Protein AF-A0A529SPQ3-F1 (afdb_monomer_lite)

Secondary structure (DSSP, 8-state):
-HHHHHH--HHHHHHHHH-HHHHSTT----------HHHHHHHHHHHHHT-SSPPPPPPTT-TT-TT--------

Structure (mmCIF, N/CA/C/O backbone):
data_AF-A0A529SPQ3-F1
#
_entry.id   AF-A0A529SPQ3-F1
#
loop_
_atom_site.group_PDB
_atom_site.id
_atom_site.type_symbol
_atom_site.label_atom_id
_atom_site.label_alt_id
_atom_site.label_comp_id
_atom_site.label_asym_id
_atom_site.label_entity_id
_atom_site.label_seq_id
_atom_site.pdbx_PDB_ins_code
_atom_site.Cartn_x
_atom_site.Cartn_y
_atom_site.Cartn_z
_atom_site.occupancy
_atom_site.B_iso_or_equiv
_atom_site.auth_seq_id
_atom_site.auth_comp_id
_atom_site.auth_asym_id
_atom_site.auth_atom_id
_atom_site.pdbx_PDB_model_num
ATOM 1 N N . SER A 1 1 ? 2.460 -23.225 4.936 1.00 42.38 1 SER A N 1
ATOM 2 C CA . SER A 1 1 ? 1.132 -23.079 5.573 1.00 42.38 1 SER A CA 1
ATOM 3 C C . SER A 1 1 ? 0.124 -22.563 4.556 1.00 42.38 1 SER A C 1
ATOM 5 O O . SER A 1 1 ? 0.268 -21.433 4.110 1.00 42.38 1 SER A O 1
ATOM 7 N N . LYS A 1 2 ? -0.854 -23.381 4.136 1.00 47.69 2 LYS A N 1
ATOM 8 C CA . LYS A 1 2 ? -1.805 -23.055 3.046 1.00 47.69 2 LYS A CA 1
ATOM 9 C C . LYS A 1 2 ? -2.734 -21.861 3.350 1.00 47.69 2 LYS A C 1
ATOM 11 O O . LYS A 1 2 ? -3.183 -21.206 2.424 1.00 47.69 2 LYS A O 1
ATOM 16 N N . GLY A 1 3 ? -2.928 -21.512 4.626 1.00 51.50 3 GLY A N 1
ATOM 17 C CA . GLY A 1 3 ? -3.826 -20.422 5.033 1.00 51.50 3 GLY A CA 1
ATOM 18 C C . GLY A 1 3 ? -3.386 -19.009 4.624 1.00 51.50 3 GLY A C 1
ATOM 19 O O . GLY A 1 3 ? -4.236 -18.181 4.338 1.00 51.50 3 GLY A O 1
ATOM 20 N N . VAL A 1 4 ? -2.083 -18.713 4.522 1.00 53.94 4 VAL A N 1
ATOM 21 C CA . VAL A 1 4 ? -1.611 -17.355 4.155 1.00 53.94 4 VAL A CA 1
ATOM 22 C C . VAL A 1 4 ? -1.860 -17.053 2.670 1.00 53.94 4 VAL A C 1
ATOM 24 O O . VAL A 1 4 ? -2.227 -15.940 2.311 1.00 53.94 4 VAL A O 1
ATOM 27 N N . GLN A 1 5 ? -1.714 -18.060 1.809 1.00 57.25 5 GLN A N 1
ATOM 28 C CA . GLN A 1 5 ? -1.892 -17.946 0.354 1.00 57.25 5 GLN A CA 1
ATOM 29 C C . GLN A 1 5 ? -3.357 -17.695 -0.037 1.00 57.25 5 GLN A C 1
ATOM 31 O O . GLN A 1 5 ? -3.638 -17.038 -1.038 1.00 57.25 5 GLN A O 1
ATOM 36 N N . GLU A 1 6 ? -4.288 -18.213 0.763 1.00 61.28 6 GLU A N 1
ATOM 37 C CA . GLU A 1 6 ? -5.727 -18.088 0.526 1.00 61.28 6 GLU A CA 1
ATOM 38 C C . GLU A 1 6 ? -6.257 -16.695 0.904 1.00 61.28 6 GLU A C 1
ATOM 40 O O . GLU A 1 6 ? -7.224 -16.220 0.319 1.00 61.28 6 GLU A O 1
ATOM 45 N N . HIS A 1 7 ? -5.571 -15.999 1.818 1.00 77.50 7 HIS A N 1
ATOM 46 C CA . HIS A 1 7 ? -5.994 -14.692 2.324 1.00 77.50 7 HIS A CA 1
ATOM 47 C C . HIS A 1 7 ? -5.375 -13.509 1.561 1.00 77.50 7 HIS A C 1
ATOM 49 O O . HIS A 1 7 ? -5.993 -12.449 1.499 1.00 77.50 7 HIS A O 1
ATOM 55 N N . TRP A 1 8 ? -4.201 -13.666 0.939 1.00 86.19 8 TRP A N 1
ATOM 56 C CA . TRP A 1 8 ? -3.527 -12.587 0.196 1.00 86.19 8 TRP A CA 1
ATOM 57 C C . TRP A 1 8 ? -3.762 -12.682 -1.314 1.00 86.19 8 TRP A C 1
ATOM 59 O O . TRP A 1 8 ? -2.854 -12.946 -2.104 1.00 86.19 8 TRP A O 1
ATOM 69 N N . THR A 1 9 ? -5.016 -12.478 -1.717 1.00 88.56 9 THR A N 1
ATOM 70 C CA . THR A 1 9 ? -5.390 -12.231 -3.117 1.00 88.56 9 THR A CA 1
ATOM 71 C C . THR A 1 9 ? -5.022 -10.805 -3.532 1.00 88.56 9 THR A C 1
ATOM 73 O O . THR A 1 9 ? -4.753 -9.960 -2.679 1.00 88.56 9 THR A O 1
ATOM 76 N N . TYR A 1 10 ? -5.016 -10.516 -4.837 1.00 90.25 10 TYR A N 1
ATOM 77 C CA . TYR A 1 10 ? -4.773 -9.153 -5.319 1.00 90.25 10 TYR A CA 1
ATOM 78 C C . TYR A 1 10 ? -5.804 -8.161 -4.799 1.00 90.25 10 TYR A C 1
ATOM 80 O O . TYR A 1 10 ? -5.415 -7.092 -4.349 1.00 90.25 10 TYR A O 1
ATOM 88 N N . ASP A 1 11 ? -7.073 -8.556 -4.749 1.00 89.81 11 ASP A N 1
ATOM 89 C CA . ASP A 1 11 ? -8.145 -7.710 -4.222 1.00 89.81 11 ASP A CA 1
ATOM 90 C C . ASP A 1 11 ? -7.949 -7.430 -2.725 1.00 89.81 11 ASP A C 1
ATOM 92 O O . ASP A 1 11 ? -8.056 -6.293 -2.268 1.00 89.81 11 ASP A O 1
ATOM 96 N N . ASN A 1 12 ? -7.568 -8.447 -1.944 1.00 92.06 12 ASN A N 1
ATOM 97 C CA . ASN A 1 12 ? -7.299 -8.263 -0.518 1.00 92.06 12 ASN A CA 1
ATOM 98 C C . ASN A 1 12 ? -6.037 -7.425 -0.275 1.00 92.06 12 ASN A C 1
ATOM 100 O O . ASN A 1 12 ? -6.002 -6.637 0.669 1.00 92.06 12 ASN A O 1
ATOM 104 N N . LEU A 1 13 ? -5.010 -7.567 -1.118 1.00 92.25 13 LEU A N 1
ATOM 105 C CA . LEU A 1 13 ? -3.828 -6.706 -1.078 1.00 92.25 13 LEU A CA 1
ATOM 106 C C . LEU A 1 13 ? -4.188 -5.263 -1.432 1.00 92.25 13 LEU A C 1
ATOM 108 O O . LEU A 1 13 ? -3.739 -4.354 -0.740 1.00 92.25 13 LEU A O 1
ATOM 112 N N . ASP A 1 14 ? -5.027 -5.047 -2.443 1.00 93.56 14 ASP A N 1
ATOM 113 C CA . ASP A 1 14 ? -5.500 -3.720 -2.834 1.00 93.56 14 ASP A CA 1
ATOM 114 C C . ASP A 1 14 ? -6.256 -3.035 -1.689 1.00 93.56 14 ASP A C 1
ATOM 116 O O . ASP A 1 14 ? -5.906 -1.923 -1.276 1.00 93.56 14 ASP A O 1
ATOM 120 N N . HIS A 1 15 ? -7.218 -3.731 -1.080 1.00 93.38 15 HIS A N 1
ATOM 121 C CA . HIS A 1 15 ? -7.960 -3.220 0.072 1.00 93.38 15 HIS A CA 1
ATOM 122 C C . HIS A 1 15 ? -7.063 -2.965 1.285 1.00 93.38 15 HIS A C 1
ATOM 124 O O . HIS A 1 15 ? -7.189 -1.932 1.955 1.00 93.38 15 HIS A O 1
ATOM 130 N N . PHE A 1 16 ? -6.126 -3.872 1.555 1.00 93.56 16 PHE A N 1
ATOM 131 C CA . PHE A 1 16 ? -5.188 -3.708 2.653 1.00 93.56 16 PHE A CA 1
ATOM 132 C C . PHE A 1 16 ? -4.270 -2.506 2.431 1.00 93.56 16 PHE A C 1
ATOM 134 O O . PHE A 1 16 ? -4.147 -1.680 3.328 1.00 93.56 16 PHE A O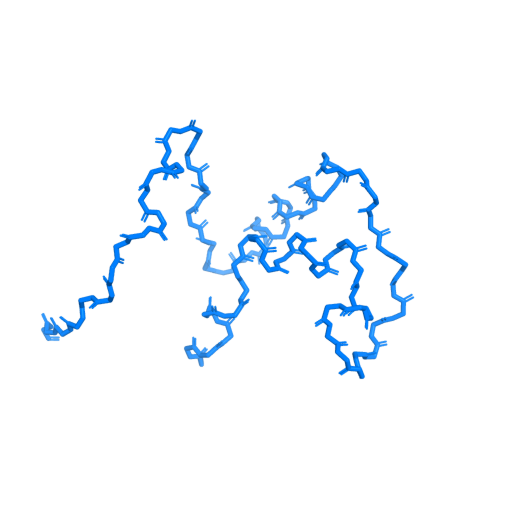 1
ATOM 141 N N . ILE A 1 17 ? -3.682 -2.343 1.244 1.00 94.44 17 ILE A N 1
ATOM 142 C CA . ILE A 1 17 ? -2.797 -1.212 0.917 1.00 94.44 17 ILE A CA 1
ATOM 143 C C . ILE A 1 17 ? -3.584 0.104 0.863 1.00 94.44 17 ILE A C 1
ATOM 145 O O . ILE A 1 17 ? -3.034 1.159 1.179 1.00 94.44 17 ILE A O 1
ATOM 149 N N . THR A 1 18 ? -4.874 0.066 0.524 1.00 95.75 18 THR A N 1
ATOM 150 C CA . THR A 1 18 ? -5.745 1.249 0.559 1.00 95.75 18 THR A CA 1
ATOM 151 C C . THR A 1 18 ? -5.925 1.769 1.981 1.00 95.75 18 THR A C 1
ATOM 153 O O . THR A 1 18 ? -5.864 2.976 2.206 1.00 95.75 18 THR A O 1
ATOM 156 N N . SER A 1 19 ? -6.170 0.890 2.959 1.00 94.50 19 SER A N 1
ATOM 157 C CA . SER A 1 19 ? -6.250 1.294 4.366 1.00 94.50 19 SER A CA 1
ATOM 158 C C . SER A 1 19 ? -6.132 0.096 5.320 1.00 94.50 19 SER A C 1
ATOM 160 O O . SER A 1 19 ? -7.149 -0.499 5.702 1.00 94.50 19 SER A O 1
ATOM 162 N N . PRO A 1 20 ? -4.918 -0.223 5.806 1.00 93.81 20 PRO A N 1
ATOM 163 C CA . PRO A 1 20 ? -4.688 -1.419 6.617 1.00 93.81 20 PRO A CA 1
ATOM 164 C C . PRO A 1 20 ? -5.539 -1.456 7.884 1.00 93.81 20 PRO A C 1
ATOM 166 O O . PRO A 1 20 ? -6.125 -2.482 8.215 1.00 93.81 20 PRO A O 1
ATOM 169 N N . LYS A 1 21 ? -5.648 -0.315 8.579 1.00 92.88 21 LYS A N 1
ATOM 170 C CA . LYS A 1 21 ? -6.404 -0.195 9.836 1.00 92.88 21 LYS A CA 1
ATOM 171 C C . LYS A 1 21 ? -7.906 -0.405 9.661 1.00 92.88 21 LYS A C 1
ATOM 173 O O . LYS A 1 21 ? -8.557 -0.854 10.601 1.00 92.88 21 LYS A O 1
ATOM 178 N N . LYS A 1 22 ? -8.453 -0.055 8.491 1.00 91.94 22 LYS A N 1
ATOM 179 C CA . LYS A 1 22 ? -9.873 -0.267 8.176 1.00 91.94 22 LYS A CA 1
ATOM 180 C C . LYS A 1 22 ? -10.139 -1.703 7.737 1.00 91.94 22 LYS A C 1
ATOM 182 O O . LYS A 1 22 ? -11.181 -2.241 8.088 1.00 91.94 22 LYS A O 1
ATOM 187 N N . PHE A 1 23 ? -9.207 -2.306 6.999 1.00 92.00 23 PHE A N 1
ATOM 188 C CA . PHE A 1 23 ? -9.363 -3.664 6.481 1.00 92.00 23 PHE A CA 1
ATOM 189 C C . PHE A 1 23 ? -9.109 -4.739 7.550 1.00 92.00 23 PHE A C 1
ATOM 191 O O . PHE A 1 23 ? -9.874 -5.690 7.666 1.00 92.00 23 PHE A O 1
ATOM 198 N N . VAL A 1 24 ? -8.078 -4.567 8.386 1.00 91.00 24 VAL A N 1
ATOM 199 C CA . VAL A 1 24 ? -7.717 -5.510 9.458 1.00 91.00 24 VAL A CA 1
ATOM 200 C C . VAL A 1 24 ? -7.765 -4.803 10.809 1.00 91.00 24 VAL A C 1
ATOM 202 O O . VAL A 1 24 ? -6.857 -4.055 11.187 1.00 91.00 24 VAL A O 1
ATOM 205 N N . LYS A 1 25 ? -8.830 -5.061 11.575 1.00 91.62 25 LYS A N 1
ATOM 206 C CA . LYS A 1 25 ? -9.007 -4.485 12.914 1.00 91.62 25 LYS A CA 1
ATOM 207 C C . LYS A 1 25 ? -7.887 -4.950 13.849 1.00 91.62 25 LYS A C 1
ATOM 209 O O . LYS A 1 25 ? -7.650 -6.143 13.996 1.00 91.62 25 LYS A O 1
ATOM 214 N N . GLY A 1 26 ? -7.226 -3.998 14.507 1.00 91.50 26 GLY A N 1
ATOM 215 C CA . GLY A 1 26 ? -6.126 -4.284 15.434 1.00 91.50 26 GLY A CA 1
ATOM 216 C C . GLY A 1 26 ? -4.778 -4.544 14.759 1.00 91.50 26 GLY A C 1
ATOM 217 O O . GLY A 1 26 ? -3.838 -4.939 15.444 1.00 91.50 26 GLY A O 1
ATOM 218 N N . THR A 1 27 ? -4.649 -4.307 13.446 1.00 92.44 27 THR A N 1
ATOM 219 C CA . THR A 1 27 ? -3.336 -4.348 12.791 1.00 92.44 27 THR A CA 1
ATOM 220 C C . THR A 1 27 ? -2.360 -3.376 13.458 1.00 92.44 27 THR A C 1
ATOM 222 O O . THR A 1 27 ? -2.693 -2.221 13.731 1.00 92.44 27 THR A O 1
ATOM 225 N N . ALA A 1 28 ? -1.128 -3.835 13.684 1.00 94.25 28 ALA A N 1
ATOM 226 C CA . ALA A 1 28 ? -0.038 -2.993 14.173 1.00 94.25 28 ALA A CA 1
ATOM 227 C C . ALA A 1 28 ? 0.493 -2.029 13.093 1.00 94.25 28 ALA A C 1
ATOM 229 O O . ALA A 1 28 ? 1.293 -1.141 13.380 1.00 94.25 28 ALA A O 1
ATOM 230 N N . MET A 1 29 ? 0.060 -2.188 11.838 1.00 91.31 29 MET A N 1
ATOM 231 C CA . MET A 1 29 ? 0.542 -1.388 10.720 1.00 91.31 29 MET A CA 1
ATOM 232 C C . MET A 1 29 ? 0.016 0.057 10.794 1.00 91.31 29 MET A C 1
ATOM 234 O O . MET A 1 29 ? -1.163 0.338 10.578 1.00 91.31 29 MET A O 1
ATOM 238 N N . GLY A 1 30 ? 0.926 0.996 11.063 1.00 91.94 30 GLY A N 1
ATOM 239 C CA . GLY A 1 30 ? 0.673 2.440 11.133 1.00 91.94 30 GLY A CA 1
ATOM 240 C C . GLY A 1 30 ? 0.611 3.162 9.782 1.00 91.94 30 GLY A C 1
ATOM 241 O O . GLY A 1 30 ? 0.839 4.365 9.738 1.00 91.94 30 GLY A O 1
ATOM 242 N N . PHE A 1 31 ? 0.342 2.452 8.686 1.00 93.38 31 PHE A N 1
ATOM 243 C CA . PHE A 1 31 ? 0.351 3.018 7.338 1.00 93.38 31 PHE A CA 1
ATOM 244 C C . PHE A 1 31 ? -0.979 3.713 7.003 1.00 93.38 31 PHE A C 1
ATOM 246 O O . PHE A 1 31 ? -2.053 3.181 7.290 1.00 93.38 31 PHE A O 1
ATOM 253 N N . ALA A 1 32 ? -0.903 4.907 6.406 1.00 94.12 32 ALA A N 1
ATOM 254 C CA . ALA A 1 32 ? -2.077 5.708 6.046 1.00 94.12 32 ALA A CA 1
ATOM 255 C C . ALA A 1 32 ? -2.865 5.119 4.864 1.00 94.12 32 ALA A C 1
ATOM 257 O O . ALA A 1 32 ? -4.087 5.263 4.822 1.00 94.12 32 ALA A O 1
ATOM 258 N N . GLY A 1 33 ? -2.174 4.424 3.958 1.00 94.81 33 GLY A N 1
ATOM 259 C CA . GLY A 1 33 ? -2.741 3.867 2.736 1.00 94.81 33 GLY A CA 1
ATOM 260 C C . GLY A 1 33 ? -2.380 4.649 1.471 1.00 94.81 33 GLY A C 1
ATOM 261 O O . GLY A 1 33 ? -1.886 5.775 1.553 1.00 94.81 33 GLY A O 1
ATOM 262 N 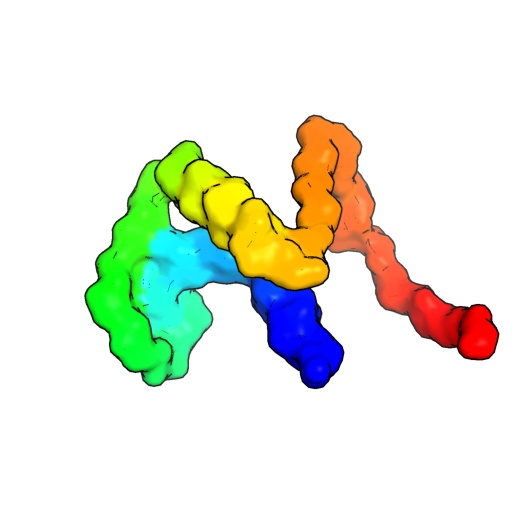N . LEU A 1 34 ? -2.630 4.052 0.301 1.00 95.19 34 LEU A N 1
ATOM 263 C CA . LEU A 1 34 ? -2.460 4.696 -1.010 1.00 95.19 34 LEU A CA 1
ATOM 264 C C . LEU A 1 34 ? -3.827 4.951 -1.672 1.00 95.19 34 LEU A C 1
ATOM 266 O O . LEU A 1 34 ? -4.535 3.995 -1.987 1.00 95.19 34 LEU A O 1
ATOM 270 N N . PRO A 1 35 ? -4.220 6.215 -1.914 1.00 92.62 35 PRO A N 1
ATOM 271 C CA . PRO A 1 35 ? -5.532 6.519 -2.485 1.00 92.62 35 PRO A CA 1
ATOM 272 C C . PRO A 1 35 ? -5.611 6.246 -3.992 1.00 92.62 35 PRO A C 1
ATOM 274 O O . PRO A 1 35 ? -6.684 5.923 -4.490 1.00 92.62 35 PRO A O 1
ATOM 277 N N . LYS A 1 36 ? -4.492 6.370 -4.715 1.00 95.00 36 LYS A N 1
ATOM 278 C CA . LYS A 1 36 ? -4.435 6.160 -6.166 1.00 95.00 36 LYS A CA 1
ATOM 279 C C . LYS A 1 36 ? -4.332 4.678 -6.486 1.00 95.00 36 LYS A C 1
ATOM 281 O O . LYS A 1 36 ? -3.511 3.979 -5.892 1.00 95.00 36 LYS A O 1
ATOM 286 N N . GLU A 1 37 ? -5.142 4.217 -7.426 1.00 92.81 37 GLU A N 1
ATOM 287 C CA . GLU A 1 37 ? -5.192 2.803 -7.802 1.00 92.81 37 GLU A CA 1
ATOM 288 C C . GLU A 1 37 ? -3.917 2.378 -8.528 1.00 92.81 37 GLU A C 1
ATOM 290 O O . GLU A 1 37 ? -3.389 1.299 -8.267 1.00 92.81 37 GLU A O 1
ATOM 295 N N . GLU A 1 38 ? -3.353 3.258 -9.355 1.00 93.81 38 GLU A N 1
ATOM 296 C CA . GLU A 1 38 ? -2.113 2.995 -10.084 1.00 93.81 38 GLU A CA 1
ATOM 297 C C . GLU A 1 38 ? -0.938 2.776 -9.127 1.00 93.81 38 GLU A C 1
ATOM 299 O O . GLU A 1 38 ? -0.140 1.859 -9.315 1.00 93.81 38 GLU A O 1
ATOM 304 N N . ASP A 1 39 ? -0.853 3.570 -8.056 1.00 95.38 39 ASP A N 1
ATOM 305 C CA . ASP A 1 39 ? 0.201 3.423 -7.049 1.00 95.38 39 ASP A CA 1
ATOM 306 C C . ASP A 1 39 ? 0.065 2.083 -6.310 1.00 95.38 39 ASP A C 1
ATOM 308 O O . ASP A 1 39 ? 1.065 1.400 -6.073 1.00 95.38 39 ASP A O 1
ATOM 312 N N . ARG A 1 40 ? -1.166 1.657 -5.997 1.00 95.31 40 ARG A N 1
ATOM 313 C CA . ARG A 1 40 ? -1.419 0.339 -5.392 1.00 95.31 40 ARG A CA 1
ATOM 314 C C . ARG A 1 40 ? -1.062 -0.793 -6.342 1.00 95.31 40 ARG A C 1
ATOM 316 O O . ARG A 1 40 ? -0.359 -1.716 -5.932 1.00 95.31 40 ARG A O 1
ATOM 323 N N . ALA A 1 41 ? -1.469 -0.701 -7.605 1.00 93.38 41 ALA A N 1
ATOM 324 C CA . ALA A 1 41 ? -1.149 -1.688 -8.630 1.00 93.38 41 ALA A CA 1
ATOM 325 C C . ALA A 1 41 ? 0.369 -1.832 -8.823 1.00 93.38 41 ALA A C 1
ATOM 327 O O . ALA A 1 41 ? 0.877 -2.953 -8.879 1.00 93.38 41 ALA A O 1
ATOM 328 N N . ASN A 1 42 ? 1.108 -0.719 -8.836 1.00 95.00 42 ASN A N 1
ATOM 329 C CA . ASN A 1 42 ? 2.568 -0.719 -8.932 1.00 95.00 42 ASN A CA 1
ATOM 330 C C . ASN A 1 42 ? 3.226 -1.388 -7.715 1.00 95.00 42 ASN A C 1
ATOM 332 O O . ASN A 1 42 ? 4.139 -2.201 -7.875 1.00 95.00 42 ASN A O 1
ATOM 336 N N . VAL A 1 43 ? 2.742 -1.103 -6.501 1.0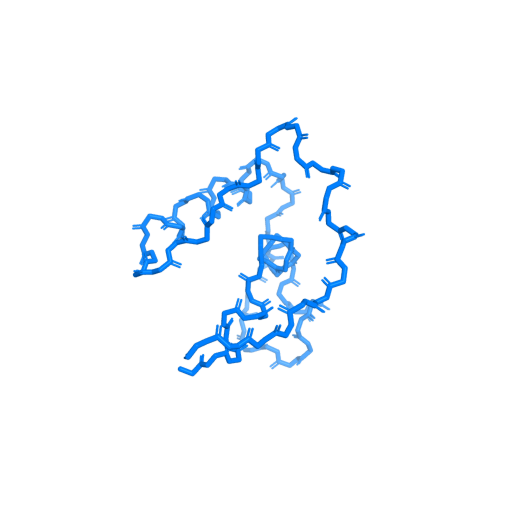0 94.12 43 VAL A N 1
ATOM 337 C CA . VAL A 1 43 ? 3.224 -1.767 -5.278 1.00 94.12 43 VAL A CA 1
ATOM 338 C C . VAL A 1 43 ? 2.928 -3.263 -5.318 1.00 94.12 43 VAL A C 1
ATOM 340 O O . VAL A 1 43 ? 3.816 -4.064 -5.043 1.00 94.12 43 VAL A O 1
ATOM 343 N N . ILE A 1 44 ? 1.717 -3.663 -5.701 1.00 92.75 44 ILE A N 1
ATOM 344 C CA . ILE A 1 44 ? 1.331 -5.074 -5.825 1.00 92.75 44 ILE A CA 1
ATOM 345 C C . ILE A 1 44 ? 2.198 -5.785 -6.873 1.00 92.75 44 ILE A C 1
ATOM 347 O O . ILE A 1 44 ? 2.657 -6.906 -6.635 1.00 92.75 44 ILE A O 1
ATOM 351 N N . ALA A 1 45 ? 2.474 -5.133 -8.005 1.00 92.94 45 ALA A N 1
ATOM 352 C CA . ALA A 1 45 ? 3.356 -5.658 -9.039 1.00 92.94 45 ALA A CA 1
ATOM 353 C C . ALA A 1 45 ? 4.787 -5.850 -8.517 1.00 92.94 45 ALA A C 1
ATOM 355 O O . ALA A 1 45 ? 5.384 -6.895 -8.772 1.00 92.94 45 ALA A O 1
ATOM 356 N N . TYR A 1 46 ? 5.308 -4.899 -7.737 1.00 94.00 46 TYR A N 1
ATOM 357 C CA . TYR A 1 46 ? 6.611 -5.026 -7.083 1.00 94.00 46 TYR A CA 1
ATOM 358 C C . TYR A 1 46 ? 6.628 -6.146 -6.032 1.00 94.00 46 TYR A C 1
ATOM 360 O O . TYR A 1 46 ? 7.495 -7.010 -6.072 1.00 94.00 46 TYR A O 1
ATOM 368 N N . LEU A 1 47 ?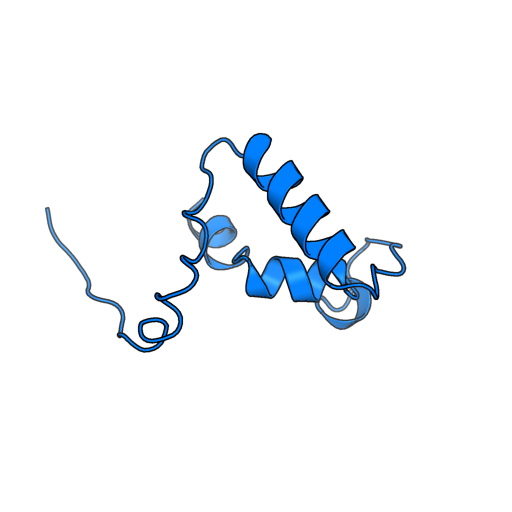 5.638 -6.215 -5.139 1.00 91.81 47 LEU A N 1
ATOM 369 C CA . LEU A 1 47 ? 5.535 -7.292 -4.143 1.00 91.81 47 LEU A CA 1
ATOM 370 C C . LEU A 1 47 ? 5.472 -8.678 -4.799 1.00 91.81 47 LEU A C 1
ATOM 372 O O . LEU A 1 47 ? 6.025 -9.642 -4.271 1.00 91.81 47 LEU A O 1
ATOM 376 N N . ARG A 1 48 ? 4.845 -8.781 -5.977 1.00 91.12 48 ARG A N 1
ATOM 377 C CA . ARG A 1 48 ? 4.816 -10.016 -6.765 1.00 91.12 48 ARG A CA 1
ATOM 378 C C . ARG A 1 48 ? 6.209 -10.446 -7.231 1.00 91.12 48 ARG A C 1
ATOM 380 O O . ARG A 1 48 ? 6.454 -11.648 -7.263 1.00 91.12 48 ARG A O 1
ATOM 387 N N . THR A 1 49 ? 7.109 -9.524 -7.586 1.00 92.19 49 THR A N 1
ATOM 388 C CA . THR A 1 49 ? 8.477 -9.892 -8.015 1.00 92.19 49 THR A CA 1
ATOM 389 C C . THR A 1 49 ? 9.320 -10.447 -6.870 1.00 92.19 49 THR A C 1
ATOM 391 O O . THR A 1 49 ? 10.260 -11.195 -7.117 1.00 92.19 49 THR A O 1
ATOM 394 N N . LEU A 1 50 ? 8.960 -10.110 -5.630 1.00 92.12 50 LEU A N 1
ATOM 395 C CA . LEU A 1 50 ? 9.618 -10.575 -4.412 1.00 92.12 50 LEU A CA 1
ATOM 396 C C . LEU A 1 50 ? 8.993 -11.851 -3.830 1.00 92.12 50 LEU A C 1
ATOM 398 O O . LEU A 1 50 ? 9.450 -12.344 -2.803 1.00 92.12 50 LEU A O 1
ATOM 402 N N . SER A 1 51 ? 7.920 -12.366 -4.432 1.00 87.19 51 SER A N 1
ATOM 403 C CA . SER A 1 51 ? 7.223 -13.544 -3.925 1.00 87.19 51 SER A CA 1
ATOM 404 C C . SER A 1 51 ? 7.884 -14.828 -4.417 1.00 87.19 51 SER A C 1
ATOM 406 O O . SER A 1 51 ? 8.034 -15.020 -5.620 1.00 87.19 51 SER A O 1
ATOM 408 N N . ASP A 1 52 ? 8.166 -15.757 -3.500 1.00 86.56 52 ASP A N 1
ATOM 409 C CA . ASP A 1 52 ? 8.642 -17.107 -3.844 1.00 86.56 52 ASP A CA 1
ATOM 410 C C . ASP A 1 52 ? 7.600 -17.916 -4.640 1.00 86.56 52 ASP A C 1
ATOM 412 O O . ASP A 1 52 ? 7.933 -18.883 -5.319 1.00 86.56 52 ASP A O 1
ATOM 416 N N . ASN A 1 53 ? 6.317 -17.547 -4.532 1.00 83.31 53 ASN A N 1
ATOM 417 C CA . ASN A 1 53 ? 5.194 -18.204 -5.204 1.00 83.31 53 ASN A CA 1
ATOM 418 C C . ASN A 1 53 ? 4.217 -17.142 -5.736 1.00 83.31 53 ASN A C 1
ATOM 420 O O . ASN A 1 53 ? 3.151 -16.928 -5.146 1.00 83.31 53 ASN A O 1
ATOM 424 N N . PRO A 1 54 ? 4.571 -16.437 -6.823 1.00 83.38 54 PRO A N 1
ATOM 425 C CA . PRO A 1 54 ? 3.771 -15.334 -7.324 1.00 83.38 54 PRO A CA 1
ATOM 426 C C . PRO A 1 54 ? 2.451 -15.848 -7.902 1.00 83.38 54 PRO A C 1
ATOM 428 O O . PRO A 1 54 ? 2.431 -16.701 -8.792 1.00 83.38 54 PRO A O 1
ATOM 431 N N . LYS A 1 55 ? 1.332 -15.275 -7.448 1.00 83.94 55 LYS A N 1
ATOM 432 C CA . LYS A 1 55 ? 0.019 -15.578 -8.025 1.00 83.94 55 LYS A CA 1
ATOM 433 C C . LYS A 1 55 ? -0.021 -15.148 -9.513 1.00 83.94 55 LYS A C 1
ATOM 435 O O . LYS A 1 55 ? 0.700 -14.219 -9.913 1.00 83.94 55 LYS A O 1
ATOM 440 N N . PRO A 1 56 ? -0.783 -15.836 -10.382 1.00 85.44 56 PRO A N 1
ATOM 441 C CA . PRO A 1 56 ? -0.980 -15.389 -11.759 1.00 85.44 56 PRO A CA 1
ATOM 442 C C . PRO A 1 56 ? -1.753 -14.073 -11.775 1.00 85.44 56 PRO A C 1
ATOM 444 O O . PRO A 1 56 ? -2.796 -13.986 -11.132 1.00 85.44 56 PRO A O 1
ATOM 447 N N . LEU A 1 57 ? -1.250 -13.069 -12.499 1.00 83.19 57 LEU A N 1
ATOM 448 C CA . LEU A 1 57 ? -1.944 -11.789 -12.648 1.00 83.19 57 LEU A CA 1
ATOM 449 C C . LEU A 1 57 ? -3.325 -12.005 -13.291 1.00 83.19 57 LEU A C 1
ATOM 451 O O . LEU A 1 57 ? -3.441 -12.846 -14.190 1.00 83.19 57 LEU A O 1
ATOM 455 N N . PRO A 1 58 ? -4.355 -11.247 -12.875 1.00 75.94 58 PRO A N 1
ATOM 456 C CA . PRO A 1 58 ? -5.643 -11.282 -13.545 1.00 75.94 58 PRO A CA 1
ATOM 457 C C . PRO A 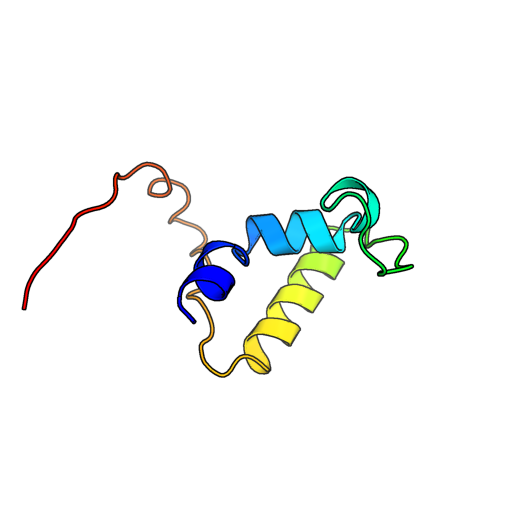1 58 ? -5.446 -10.799 -14.983 1.00 75.94 58 PRO A C 1
ATOM 459 O O . PRO A 1 58 ? -4.944 -9.700 -15.222 1.00 75.94 58 PRO A O 1
ATOM 462 N N . GLN A 1 59 ? -5.786 -11.641 -15.959 1.00 71.38 59 GLN A N 1
ATOM 463 C CA . GLN A 1 59 ? -5.713 -11.223 -17.353 1.00 71.38 59 GLN A CA 1
ATOM 464 C C . GLN A 1 59 ? -6.822 -10.195 -17.622 1.00 71.38 59 GLN A C 1
ATOM 466 O O . GLN A 1 59 ? -7.947 -10.420 -17.167 1.00 71.38 59 GLN A O 1
ATOM 471 N N . PRO A 1 60 ? -6.573 -9.130 -18.408 1.00 59.59 60 PRO A N 1
ATOM 472 C CA . PRO A 1 60 ? -7.575 -8.119 -18.776 1.00 59.59 60 PRO A CA 1
ATOM 473 C C . PRO A 1 60 ? -8.843 -8.627 -19.502 1.00 59.59 60 PRO A C 1
ATOM 475 O O . PRO A 1 60 ? -9.663 -7.821 -19.920 1.00 59.59 60 PRO A O 1
ATOM 478 N N . GLY A 1 61 ? -9.035 -9.943 -19.648 1.00 55.44 61 GLY A N 1
ATOM 479 C CA . GLY A 1 61 ? -10.263 -10.582 -20.139 1.00 55.44 61 GLY A CA 1
ATOM 480 C C . GLY A 1 61 ? -10.815 -11.701 -19.240 1.00 55.44 61 GLY A C 1
ATOM 481 O O . GLY A 1 61 ? -11.771 -12.360 -19.627 1.00 55.44 61 GLY A O 1
ATOM 482 N N . ALA A 1 62 ? -10.239 -11.937 -18.054 1.00 46.66 62 ALA A N 1
ATOM 483 C CA . ALA A 1 62 ? -10.593 -13.053 -17.163 1.00 46.66 62 ALA A CA 1
ATOM 484 C C . ALA A 1 62 ? -11.517 -12.663 -15.990 1.00 46.66 62 ALA A C 1
ATOM 486 O O . ALA A 1 62 ? -11.814 -13.496 -15.136 1.00 46.66 62 ALA A O 1
ATOM 487 N N . ALA A 1 63 ? -12.025 -11.425 -15.952 1.00 44.84 63 ALA A N 1
ATOM 488 C CA . ALA A 1 63 ? -12.982 -10.967 -14.934 1.00 44.84 63 ALA A CA 1
ATOM 489 C C . ALA A 1 63 ? -14.349 -11.696 -14.972 1.00 44.84 63 ALA A C 1
ATOM 491 O O . ALA A 1 63 ? -15.222 -11.395 -14.164 1.00 44.84 63 ALA A O 1
ATOM 492 N N . ALA A 1 64 ? -14.543 -12.666 -15.874 1.00 43.1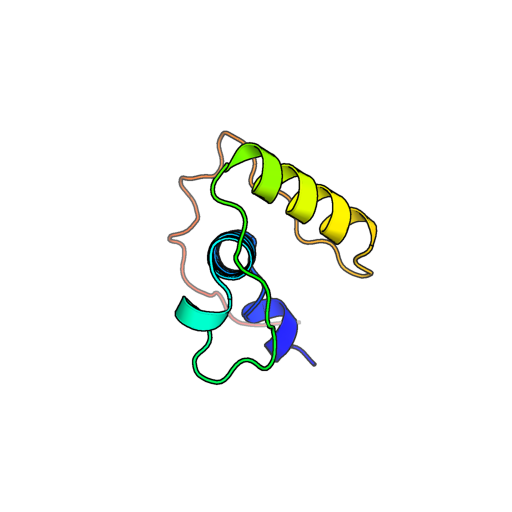2 64 ALA A N 1
ATOM 493 C CA . ALA A 1 64 ? -15.740 -13.504 -15.938 1.00 43.12 64 ALA A CA 1
ATOM 494 C C . ALA A 1 64 ? -15.669 -14.794 -15.089 1.00 43.12 64 ALA A C 1
ATOM 496 O O . ALA A 1 64 ? -16.713 -15.391 -14.845 1.00 43.12 64 ALA A O 1
ATOM 497 N N . ASP A 1 65 ? -14.495 -15.218 -14.598 1.00 42.47 65 ASP A N 1
ATOM 498 C CA . ASP A 1 65 ? -14.328 -16.546 -13.960 1.00 42.47 65 ASP A CA 1
ATOM 499 C C . ASP A 1 65 ? -14.033 -16.513 -12.447 1.00 42.47 65 ASP A C 1
ATOM 501 O O . ASP A 1 65 ? -13.669 -17.516 -11.838 1.00 42.47 65 ASP A O 1
ATOM 505 N N . ALA A 1 66 ? -14.257 -15.377 -11.779 1.00 46.19 66 ALA A N 1
ATOM 506 C CA . ALA A 1 66 ? -14.223 -15.309 -10.310 1.00 46.19 66 ALA A CA 1
ATOM 507 C C . ALA A 1 66 ? -15.522 -15.832 -9.648 1.00 46.19 66 ALA A C 1
ATOM 509 O O . ALA A 1 66 ? -15.770 -15.595 -8.467 1.00 46.19 66 ALA A O 1
ATOM 510 N N . SER A 1 67 ? -16.373 -16.544 -10.393 1.00 47.72 67 SER A N 1
ATOM 511 C CA . SER A 1 67 ? -17.575 -17.220 -9.888 1.00 47.72 67 SER A CA 1
ATOM 512 C C . SER A 1 67 ? -17.653 -18.671 -10.372 1.00 47.72 67 SER A C 1
ATOM 514 O O . SER A 1 67 ? -18.679 -19.106 -10.885 1.00 47.72 67 SER A O 1
ATOM 516 N N . ALA A 1 68 ? -16.591 -19.454 -10.175 1.00 40.41 68 ALA A N 1
ATOM 517 C CA . ALA A 1 68 ? -16.659 -20.909 -10.289 1.00 40.41 68 ALA A CA 1
ATOM 518 C C . ALA A 1 68 ? -16.129 -21.580 -9.009 1.00 40.41 68 ALA A C 1
ATOM 520 O O . ALA A 1 68 ? -14.972 -21.441 -8.627 1.00 40.41 68 ALA A O 1
ATOM 521 N N . LYS A 1 69 ? -17.059 -22.266 -8.336 1.00 37.12 69 LYS A N 1
ATOM 522 C CA . LYS A 1 69 ? -16.952 -23.139 -7.153 1.00 37.12 69 LYS A CA 1
ATOM 523 C C . LYS A 1 69 ? -15.638 -23.941 -7.005 1.00 37.12 69 LYS A C 1
ATOM 525 O O . LYS A 1 69 ? -15.036 -24.326 -8.004 1.00 37.12 69 LYS A O 1
ATOM 530 N N . PRO A 1 70 ? -15.274 -24.321 -5.760 1.00 50.09 70 PRO A N 1
ATOM 531 C CA . PRO A 1 70 ? -14.104 -25.144 -5.481 1.00 50.09 70 PRO A CA 1
ATOM 532 C C . PRO A 1 70 ? -14.355 -26.582 -5.956 1.00 50.09 70 PRO A C 1
ATOM 534 O O . PRO A 1 70 ? -15.366 -27.182 -5.594 1.00 50.09 70 PRO A O 1
ATOM 537 N N . ALA A 1 71 ? -13.436 -27.145 -6.741 1.00 43.00 71 ALA A N 1
ATOM 538 C CA . ALA A 1 71 ? -13.425 -28.565 -7.085 1.00 43.00 71 ALA A CA 1
ATOM 539 C C . ALA A 1 71 ? -12.166 -29.223 -6.503 1.00 43.00 71 ALA A C 1
ATOM 541 O O . ALA A 1 71 ? -11.081 -29.217 -7.077 1.00 43.00 71 ALA A O 1
ATOM 542 N N . GLU A 1 72 ? -12.348 -29.664 -5.266 1.00 38.72 72 GLU A N 1
ATOM 543 C CA . GLU A 1 72 ? -11.930 -30.935 -4.680 1.00 38.72 72 GLU A CA 1
ATOM 544 C C . GLU A 1 72 ? -11.144 -31.950 -5.551 1.00 38.72 72 GLU A C 1
ATOM 546 O O . GLU A 1 72 ? -11.577 -32.357 -6.622 1.00 38.72 72 GLU A O 1
ATOM 551 N N . ALA A 1 73 ? -10.061 -32.440 -4.930 1.00 38.34 73 ALA A N 1
ATOM 552 C CA . ALA A 1 73 ? -9.529 -33.810 -4.923 1.00 38.34 73 ALA A CA 1
ATOM 553 C C . ALA A 1 73 ? -8.766 -34.433 -6.114 1.00 38.34 73 ALA A C 1
ATOM 555 O O . ALA A 1 73 ? -9.126 -34.361 -7.281 1.00 38.34 73 ALA A O 1
ATOM 556 N N . ALA A 1 74 ? -7.779 -35.227 -5.669 1.00 36.59 74 ALA A N 1
ATOM 557 C CA . ALA A 1 74 ? -7.202 -36.433 -6.264 1.00 36.59 74 ALA A CA 1
ATOM 558 C C . ALA A 1 74 ? -6.070 -36.273 -7.294 1.00 36.59 74 ALA A C 1
ATOM 560 O O . ALA A 1 74 ? -6.283 -36.166 -8.500 1.00 36.59 74 ALA A O 1
ATOM 561 N N . LYS A 1 75 ? -4.842 -36.470 -6.806 1.00 31.27 75 LYS A N 1
ATOM 562 C CA . LYS A 1 75 ? -4.146 -37.753 -6.989 1.00 31.27 75 LYS A CA 1
ATOM 563 C C . LYS A 1 75 ? -3.218 -38.034 -5.815 1.00 31.27 75 LYS A C 1
ATOM 565 O O . LYS A 1 75 ? -2.679 -37.052 -5.260 1.00 31.27 75 LYS A O 1
#

Foldseek 3Di:
DVVVVVQDDLVNQQVCQQPVCVSDPPDPDPDHHDPDSVVSVVVLVVVQVVDPDRDDDQDPPNPVPPPDDDDDDDD

Sequence (75 aa):
SKGVQEHWTYDNLDHFITSPKKFVKGTAMGFAGLPKEEDRANVIAYLRTLSDNPKPLPQPGAAADASAKPAEAAK

Radius of gyration: 14.51 Å; chains: 1; bounding box: 27×44×36 Å

pLDDT: mean 77.66, std 21.16, range [31.27, 95.75]